Protein AF-A0A0B8NZ67-F1 (afdb_monomer)

Sequence (72 aa):
MAFGRLHIAPYLSELLEQYPLIKVELHQTDNFVDPAAESIDLMIRIGVPQDSSLRMKRFGEQNYVMAAALII

Structure (mmCIF, N/CA/C/O backbone):
data_AF-A0A0B8NZ67-F1
#
_entry.id   AF-A0A0B8NZ67-F1
#
loop_
_atom_site.group_PDB
_atom_site.id
_atom_site.type_symbol
_atom_site.label_atom_id
_atom_site.label_alt_id
_atom_site.label_comp_id
_atom_site.label_asym_id
_atom_site.label_entity_id
_atom_site.label_seq_id
_atom_site.pdbx_PDB_ins_code
_atom_site.Cartn_x
_atom_site.Cartn_y
_atom_site.Cartn_z
_atom_site.occupancy
_atom_site.B_iso_or_equiv
_atom_site.auth_seq_id
_atom_site.auth_comp_id
_atom_site.auth_asym_id
_atom_site.auth_atom_id
_atom_site.pdbx_PDB_model_num
ATOM 1 N N . MET A 1 1 ? 10.892 -3.173 -4.042 1.00 61.59 1 MET A N 1
ATOM 2 C CA . MET A 1 1 ? 10.890 -2.226 -2.879 1.00 61.59 1 MET A CA 1
ATOM 3 C C . MET A 1 1 ? 10.639 -0.714 -3.141 1.00 61.59 1 MET A C 1
ATOM 5 O O . MET A 1 1 ? 10.667 0.049 -2.183 1.00 61.59 1 MET A O 1
ATOM 9 N N . ALA A 1 2 ? 10.365 -0.207 -4.356 1.00 85.19 2 ALA A N 1
ATOM 10 C CA . ALA A 1 2 ? 10.151 1.250 -4.554 1.00 85.19 2 ALA A CA 1
ATOM 11 C C . ALA A 1 2 ? 8.679 1.705 -4.457 1.00 85.19 2 ALA A C 1
ATOM 13 O O . ALA A 1 2 ? 8.397 2.819 -4.017 1.00 85.19 2 ALA A O 1
ATOM 14 N N . PHE A 1 3 ? 7.738 0.844 -4.854 1.00 88.94 3 PHE A N 1
ATOM 15 C CA . PHE A 1 3 ? 6.335 1.220 -5.046 1.00 88.94 3 PHE A CA 1
ATOM 16 C C . PHE A 1 3 ? 5.653 1.699 -3.758 1.00 88.94 3 PHE A C 1
ATOM 18 O O . PHE A 1 3 ? 5.054 2.770 -3.749 1.00 88.94 3 PHE A O 1
ATOM 25 N N . GLY A 1 4 ? 5.797 0.952 -2.656 1.00 90.44 4 GLY A N 1
ATOM 26 C CA . GLY A 1 4 ? 5.199 1.316 -1.368 1.00 90.44 4 GLY A CA 1
ATOM 27 C C . GLY A 1 4 ? 5.656 2.694 -0.887 1.00 90.44 4 GLY A C 1
ATOM 28 O O . GLY A 1 4 ? 4.838 3.528 -0.512 1.00 90.44 4 GLY A O 1
ATOM 29 N N . ARG A 1 5 ? 6.958 2.983 -0.985 1.00 90.81 5 ARG A N 1
ATOM 30 C CA . ARG A 1 5 ? 7.515 4.293 -0.620 1.00 90.81 5 ARG A CA 1
ATOM 31 C C . ARG A 1 5 ? 7.057 5.429 -1.543 1.00 90.81 5 ARG A C 1
ATOM 33 O O . ARG A 1 5 ? 6.788 6.513 -1.045 1.00 90.81 5 ARG A O 1
ATOM 40 N N . LEU A 1 6 ? 7.025 5.217 -2.860 1.00 92.31 6 LEU A N 1
ATOM 41 C CA . LEU A 1 6 ? 6.743 6.288 -3.828 1.00 92.31 6 LEU A CA 1
ATOM 42 C C . LEU A 1 6 ? 5.248 6.556 -4.028 1.00 92.31 6 LEU A C 1
ATOM 44 O O . LEU A 1 6 ? 4.881 7.684 -4.339 1.00 92.31 6 LEU A O 1
ATOM 48 N N . HIS A 1 7 ? 4.397 5.541 -3.863 1.00 91.12 7 HIS A N 1
ATOM 49 C CA . HIS A 1 7 ? 2.984 5.619 -4.240 1.00 91.12 7 HIS A CA 1
ATOM 50 C C . HIS A 1 7 ? 2.002 5.334 -3.103 1.00 91.12 7 HIS A C 1
ATOM 52 O O . HIS A 1 7 ? 0.837 5.678 -3.249 1.00 91.12 7 HIS A O 1
ATOM 58 N N . ILE A 1 8 ? 2.426 4.724 -1.989 1.00 93.06 8 ILE A N 1
ATOM 59 C CA . ILE A 1 8 ? 1.526 4.422 -0.860 1.00 93.06 8 ILE A CA 1
ATOM 60 C C . ILE A 1 8 ? 1.820 5.332 0.331 1.00 93.06 8 ILE A C 1
ATOM 62 O O . ILE A 1 8 ? 0.938 6.052 0.789 1.00 93.06 8 ILE A O 1
ATOM 66 N N . ALA A 1 9 ? 3.073 5.351 0.793 1.00 93.69 9 ALA A N 1
ATOM 67 C CA . ALA A 1 9 ? 3.503 6.116 1.960 1.00 93.69 9 ALA A CA 1
ATOM 68 C C . ALA A 1 9 ? 3.110 7.610 1.941 1.00 93.69 9 ALA A C 1
ATOM 70 O O . ALA A 1 9 ? 2.712 8.097 2.999 1.00 93.69 9 ALA A O 1
ATOM 71 N N . PRO A 1 10 ? 3.142 8.338 0.800 1.00 94.62 10 PRO A N 1
ATOM 72 C CA . PRO A 1 10 ? 2.763 9.754 0.773 1.00 94.62 10 PRO A CA 1
ATOM 73 C C . PRO A 1 10 ? 1.322 10.031 1.223 1.00 94.62 10 PRO A C 1
ATOM 75 O O . PRO A 1 10 ? 1.053 11.103 1.752 1.00 94.62 10 PRO A O 1
ATOM 78 N N . TYR A 1 11 ? 0.412 9.066 1.060 1.00 94.81 11 TYR A N 1
ATOM 79 C CA . TYR A 1 11 ? -1.001 9.205 1.427 1.00 94.81 11 TYR A CA 1
ATOM 80 C C . TYR A 1 11 ? -1.302 8.760 2.863 1.00 94.81 11 TYR A C 1
ATOM 82 O O . TYR A 1 11 ? -2.399 8.992 3.366 1.00 94.81 11 TYR A O 1
ATOM 90 N N . LEU A 1 12 ? -0.346 8.115 3.544 1.00 95.19 12 LEU A N 1
ATOM 91 C CA . LEU A 1 12 ? -0.571 7.619 4.902 1.00 95.19 12 LEU A CA 1
ATOM 92 C C . LEU A 1 12 ? -0.717 8.753 5.918 1.00 95.19 12 LEU A C 1
ATOM 94 O O . LEU A 1 12 ? -1.493 8.601 6.853 1.00 95.19 12 LEU A O 1
ATOM 98 N N . SER A 1 13 ? -0.020 9.882 5.734 1.00 93.88 13 S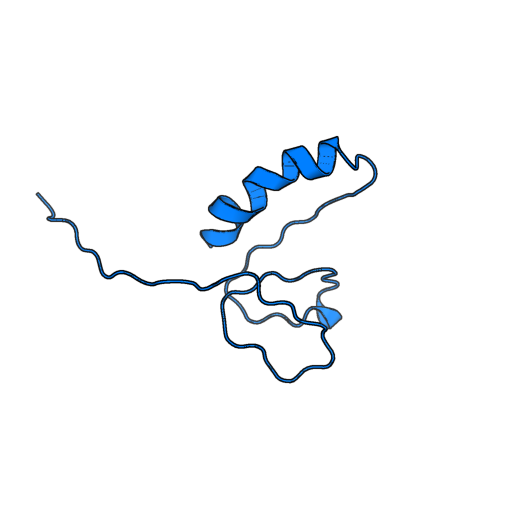ER A N 1
ATOM 99 C CA . SER A 1 13 ? -0.170 11.037 6.637 1.00 93.88 13 SER A CA 1
ATOM 100 C C . SER A 1 13 ? -1.604 11.556 6.615 1.00 93.88 13 SER A C 1
ATOM 102 O O . SER A 1 13 ? -2.253 11.608 7.654 1.00 93.88 13 SER A O 1
ATOM 104 N N . GLU A 1 14 ? -2.129 11.835 5.419 1.00 97.19 14 GLU A N 1
ATOM 105 C CA . GLU A 1 14 ? -3.498 12.326 5.230 1.00 97.19 14 GLU A CA 1
ATOM 106 C C . GLU A 1 14 ? -4.537 11.331 5.774 1.00 97.19 14 GLU A C 1
ATOM 108 O O . GLU A 1 14 ? -5.476 11.723 6.466 1.00 97.19 14 GLU A O 1
ATOM 113 N N . LEU A 1 15 ? -4.336 10.027 5.541 1.00 96.94 15 LEU A N 1
ATOM 114 C CA . LEU A 1 15 ? -5.212 8.983 6.074 1.00 96.94 15 LEU A CA 1
ATOM 115 C C . LEU A 1 15 ? -5.245 8.986 7.609 1.00 96.94 15 LEU A C 1
ATOM 117 O O . LEU A 1 15 ? -6.319 8.891 8.200 1.00 96.94 15 LEU A O 1
ATOM 121 N N . LEU A 1 16 ? -4.080 9.067 8.254 1.00 97.00 16 LEU A N 1
ATOM 122 C CA . LEU A 1 16 ? -3.969 9.032 9.713 1.00 97.00 16 LEU A CA 1
ATOM 123 C C . LEU A 1 16 ? -4.477 10.326 10.361 1.00 97.00 16 LEU A C 1
ATOM 125 O O . LEU A 1 16 ? -5.023 10.279 11.460 1.00 97.00 16 LEU A O 1
ATOM 129 N N . GLU A 1 17 ? -4.353 11.464 9.678 1.00 97.38 17 GLU A N 1
ATOM 130 C CA . GLU A 1 17 ? -4.956 12.732 10.100 1.00 97.38 17 GLU A CA 1
ATOM 131 C C . GLU A 1 17 ? -6.487 12.677 10.028 1.00 97.38 17 GLU A C 1
ATOM 133 O O . GLU A 1 17 ? -7.170 13.106 10.960 1.00 97.38 17 GLU A O 1
ATOM 138 N N . GLN A 1 18 ? -7.038 12.108 8.951 1.00 98.31 18 GLN A N 1
ATOM 139 C CA . GLN A 1 18 ? -8.483 11.973 8.774 1.00 98.31 18 GLN A CA 1
ATOM 140 C C . GLN A 1 18 ? -9.095 10.907 9.701 1.00 98.31 18 GLN A C 1
ATOM 142 O O . GLN A 1 18 ? -10.228 11.064 10.161 1.00 98.31 18 GLN A O 1
ATOM 147 N N . TYR A 1 19 ? -8.356 9.832 9.995 1.00 98.06 19 TYR A N 1
ATOM 148 C CA . TYR A 1 19 ? -8.816 8.695 10.796 1.00 98.06 19 TYR A CA 1
ATOM 149 C C . TYR A 1 19 ? -7.822 8.346 11.922 1.00 98.06 19 TYR A C 1
ATOM 151 O O . TYR A 1 19 ? -7.163 7.304 11.874 1.00 98.06 19 TYR A O 1
ATOM 159 N N . PRO A 1 20 ? -7.758 9.149 13.000 1.00 96.75 20 PRO A N 1
ATOM 160 C CA . PRO A 1 20 ? -6.716 9.048 14.031 1.00 96.75 20 PRO A CA 1
ATOM 161 C C . PRO A 1 20 ? -6.768 7.776 14.894 1.00 96.75 20 PRO A C 1
ATOM 163 O O . PRO A 1 20 ? -5.838 7.496 15.647 1.00 96.75 20 PRO A O 1
ATOM 166 N N . LEU A 1 21 ? -7.857 7.005 14.818 1.00 97.88 21 LEU A N 1
ATOM 167 C CA . LEU A 1 21 ? -7.989 5.724 15.520 1.00 97.88 21 LEU A CA 1
ATOM 168 C C . LEU A 1 21 ? -7.412 4.544 14.725 1.00 97.88 21 LEU A C 1
ATOM 170 O O . LEU A 1 21 ? -7.220 3.469 15.294 1.00 97.88 21 LEU A O 1
ATOM 174 N N . ILE A 1 22 ? -7.144 4.723 13.427 1.00 96.25 22 ILE A N 1
ATOM 175 C CA . ILE A 1 22 ? -6.517 3.693 12.602 1.00 96.25 22 ILE A CA 1
ATOM 176 C C . ILE A 1 22 ? -5.032 3.614 12.961 1.00 96.25 22 ILE A C 1
ATOM 178 O O . ILE A 1 22 ? -4.334 4.623 13.036 1.00 96.25 22 ILE A O 1
ATOM 182 N N . LYS A 1 23 ? -4.535 2.391 13.146 1.00 95.00 23 LYS A N 1
ATOM 183 C CA . LYS A 1 23 ? -3.103 2.094 13.221 1.00 95.00 23 LYS A CA 1
ATOM 184 C C . LYS A 1 23 ? -2.704 1.385 11.939 1.00 95.00 23 LYS A C 1
ATOM 186 O O . LYS A 1 23 ? -3.350 0.416 11.557 1.00 95.00 23 LYS A O 1
ATOM 191 N N . VAL A 1 24 ? -1.658 1.876 11.284 1.00 94.31 24 VAL A N 1
ATOM 192 C CA . VAL A 1 24 ? -1.141 1.286 10.048 1.00 94.31 24 VAL A CA 1
ATOM 193 C C . VAL A 1 24 ? 0.217 0.663 10.330 1.00 94.31 24 VAL A C 1
ATOM 195 O O . VAL A 1 24 ? 1.144 1.359 10.741 1.00 94.31 24 VAL A O 1
ATOM 198 N N . GLU A 1 25 ? 0.334 -0.632 10.060 1.00 93.69 25 GLU A N 1
ATOM 199 C CA . GLU A 1 25 ? 1.613 -1.325 9.942 1.00 93.69 25 GLU A CA 1
ATOM 200 C C . GLU A 1 25 ? 1.871 -1.601 8.458 1.00 93.69 25 GLU A C 1
ATOM 202 O O . GLU A 1 25 ? 1.068 -2.241 7.779 1.00 93.69 25 GLU A O 1
ATOM 207 N N . LEU A 1 26 ? 2.960 -1.047 7.920 1.00 92.12 26 LEU A N 1
ATOM 208 C CA . LEU A 1 26 ? 3.292 -1.168 6.503 1.00 92.12 26 LEU A CA 1
ATOM 209 C C . LEU A 1 26 ? 4.450 -2.146 6.307 1.00 92.12 26 LEU A C 1
ATOM 211 O O . LEU A 1 26 ? 5.608 -1.801 6.544 1.00 92.12 26 LEU A O 1
ATOM 215 N N . HIS A 1 27 ? 4.143 -3.320 5.761 1.00 90.88 27 HIS A N 1
ATOM 216 C CA . HIS A 1 27 ? 5.142 -4.280 5.297 1.00 90.88 27 HIS A CA 1
ATOM 217 C C . HIS A 1 27 ? 5.387 -4.115 3.796 1.00 90.88 27 HIS A C 1
ATOM 219 O O . HIS A 1 27 ? 4.452 -4.039 2.999 1.00 90.88 27 HIS A O 1
ATOM 225 N N . GLN A 1 28 ? 6.659 -4.066 3.393 1.00 91.25 28 GLN A N 1
ATOM 226 C CA . GLN A 1 28 ? 7.051 -4.042 1.985 1.00 91.25 28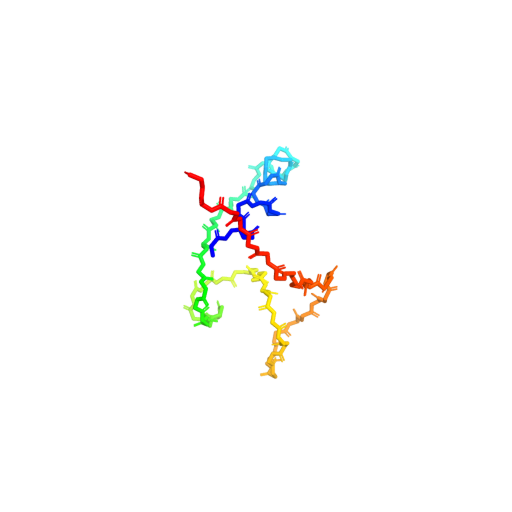 GLN A CA 1
ATOM 227 C C . GLN A 1 28 ? 7.910 -5.259 1.673 1.00 91.25 28 GLN A C 1
ATOM 229 O O . GLN A 1 28 ? 8.989 -5.435 2.234 1.00 91.25 28 GLN A O 1
ATOM 234 N N . THR A 1 29 ? 7.434 -6.082 0.748 1.00 88.88 29 THR A N 1
ATOM 235 C CA . THR A 1 29 ? 8.131 -7.276 0.284 1.00 88.88 29 THR A CA 1
ATOM 236 C C . THR A 1 29 ? 7.825 -7.501 -1.190 1.00 88.88 29 THR A C 1
ATOM 238 O O . THR A 1 29 ? 6.723 -7.206 -1.651 1.00 88.88 29 THR A O 1
ATOM 241 N N . ASP A 1 30 ? 8.813 -8.000 -1.929 1.00 87.44 30 ASP A N 1
ATOM 242 C CA . ASP A 1 30 ? 8.625 -8.440 -3.314 1.00 87.44 30 ASP A CA 1
ATOM 243 C C . ASP A 1 30 ? 8.246 -9.947 -3.364 1.00 87.44 30 ASP A C 1
ATOM 245 O O . ASP A 1 30 ? 7.957 -10.487 -4.432 1.00 87.44 30 ASP A O 1
ATOM 249 N N . ASN A 1 31 ? 8.199 -10.627 -2.206 1.00 86.31 31 ASN A N 1
ATOM 250 C CA . ASN A 1 31 ? 7.813 -12.034 -2.095 1.00 86.31 31 ASN A CA 1
ATOM 251 C C . ASN A 1 31 ? 6.302 -12.242 -2.271 1.00 86.31 31 ASN A C 1
ATOM 253 O O . ASN A 1 31 ? 5.478 -11.362 -2.015 1.00 86.31 31 ASN A O 1
ATOM 257 N N . PHE A 1 32 ? 5.931 -13.459 -2.670 1.00 82.06 32 PHE A N 1
ATOM 258 C CA . PHE A 1 32 ? 4.556 -13.932 -2.544 1.00 82.06 32 PHE A CA 1
ATOM 259 C C . PHE A 1 32 ? 4.284 -14.281 -1.083 1.00 82.06 32 PHE A C 1
ATOM 261 O O . PHE A 1 32 ? 4.924 -15.178 -0.545 1.00 82.06 32 PHE A O 1
ATOM 268 N N . VAL A 1 33 ? 3.339 -13.563 -0.481 1.00 83.62 33 VAL A N 1
ATOM 269 C CA . VAL A 1 33 ? 2.860 -13.791 0.884 1.00 83.62 33 VAL A CA 1
ATOM 270 C C . VAL A 1 33 ? 1.407 -14.247 0.842 1.00 83.62 33 VAL A C 1
ATOM 272 O O . VAL A 1 33 ? 0.649 -13.816 -0.034 1.00 83.62 33 VAL A O 1
A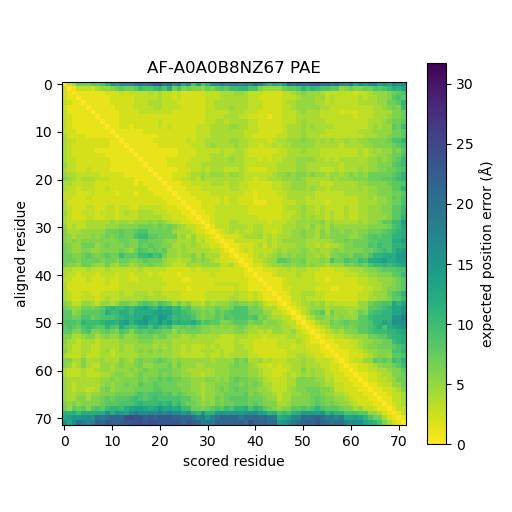TOM 275 N N . ASP A 1 34 ? 1.027 -15.125 1.765 1.00 83.75 34 ASP A N 1
ATOM 276 C CA . ASP A 1 34 ? -0.372 -15.482 1.990 1.00 83.75 34 ASP A CA 1
ATOM 277 C C . ASP A 1 34 ? -0.958 -14.498 3.015 1.00 83.75 34 ASP A C 1
ATOM 279 O O . ASP A 1 34 ? -0.589 -14.554 4.192 1.00 83.75 34 ASP A O 1
ATOM 283 N N . PRO A 1 35 ? -1.860 -13.585 2.604 1.00 82.75 35 PRO A N 1
ATOM 284 C CA . PRO A 1 35 ? -2.389 -12.577 3.512 1.00 82.75 35 PRO A CA 1
ATOM 285 C C . PRO A 1 35 ? -3.167 -13.180 4.683 1.00 82.75 35 PRO A C 1
ATOM 287 O O . PRO A 1 35 ? -3.172 -12.594 5.763 1.00 82.75 35 PRO A O 1
ATOM 290 N N . ALA A 1 36 ? -3.790 -14.350 4.499 1.00 82.69 36 ALA A N 1
ATOM 291 C CA . ALA A 1 36 ? -4.528 -15.012 5.568 1.00 82.69 36 ALA A CA 1
ATOM 292 C C . ALA A 1 36 ? -3.582 -15.581 6.635 1.00 82.69 36 ALA A C 1
ATOM 294 O O . ALA A 1 36 ? -3.881 -15.503 7.825 1.00 82.69 36 ALA A O 1
ATOM 295 N N . ALA A 1 37 ? -2.432 -16.117 6.220 1.00 85.81 37 ALA A N 1
ATOM 296 C CA . ALA A 1 37 ? -1.425 -16.645 7.136 1.00 85.81 37 ALA A CA 1
ATOM 297 C C . ALA A 1 37 ? -0.640 -15.533 7.856 1.00 85.81 37 ALA A C 1
ATOM 299 O O . ALA A 1 37 ? -0.262 -15.697 9.014 1.00 85.81 37 ALA A O 1
ATOM 300 N N . GLU A 1 38 ? -0.412 -14.398 7.189 1.00 83.25 38 GLU A N 1
ATOM 301 C CA . GLU A 1 38 ? 0.419 -13.295 7.697 1.00 83.25 38 GLU A CA 1
ATOM 302 C C . GLU A 1 38 ? -0.373 -12.186 8.410 1.00 83.25 38 GLU A C 1
ATOM 304 O O . GLU A 1 38 ? 0.195 -11.157 8.759 1.00 83.25 38 GLU A O 1
ATOM 309 N N . SER A 1 39 ? -1.670 -12.394 8.676 1.00 87.88 39 SER A N 1
ATOM 310 C CA . SER A 1 39 ? -2.546 -11.397 9.322 1.00 87.88 39 SER A CA 1
ATOM 311 C C . SER A 1 39 ? -2.578 -10.052 8.576 1.00 87.88 39 SER A C 1
ATOM 313 O O . SER A 1 39 ? -2.581 -8.986 9.187 1.00 87.88 39 SER A O 1
ATOM 315 N N . ILE A 1 40 ? -2.587 -10.101 7.240 1.00 92.00 40 ILE A N 1
ATOM 316 C CA . ILE A 1 40 ? -2.619 -8.914 6.381 1.00 92.00 40 ILE A CA 1
ATOM 317 C C . ILE A 1 40 ? -4.071 -8.582 6.030 1.00 92.00 40 ILE A C 1
ATOM 319 O O . ILE A 1 40 ? -4.717 -9.305 5.270 1.00 92.00 40 ILE A O 1
ATOM 323 N N . ASP A 1 41 ? -4.554 -7.433 6.505 1.00 91.88 41 ASP A N 1
ATOM 324 C CA . ASP A 1 41 ? -5.911 -6.950 6.204 1.00 91.88 41 ASP A CA 1
ATOM 325 C C . ASP A 1 41 ? -6.061 -6.431 4.762 1.00 91.88 41 ASP A C 1
ATOM 327 O O . ASP A 1 41 ? -7.123 -6.546 4.145 1.00 91.88 41 ASP A O 1
ATOM 331 N N . LEU A 1 42 ? -4.996 -5.835 4.211 1.00 91.50 42 LEU A N 1
ATOM 332 C CA . LEU A 1 42 ? -4.983 -5.229 2.880 1.00 91.50 42 LEU A CA 1
ATOM 333 C C . LEU A 1 42 ? -3.643 -5.470 2.183 1.00 91.50 42 LEU A C 1
ATOM 335 O O . LEU A 1 42 ? -2.590 -5.074 2.676 1.00 91.50 42 LEU A O 1
ATOM 339 N N . MET A 1 43 ? -3.698 -6.043 0.980 1.00 91.25 43 MET A N 1
ATOM 340 C CA . MET A 1 43 ? -2.532 -6.212 0.117 1.00 91.25 43 MET A CA 1
ATOM 341 C C . MET A 1 43 ? -2.657 -5.357 -1.141 1.00 91.25 43 MET A C 1
ATOM 343 O O . MET A 1 43 ? -3.643 -5.441 -1.875 1.00 91.25 43 MET A O 1
ATOM 347 N N . ILE A 1 44 ? -1.610 -4.584 -1.429 1.00 91.31 44 ILE A N 1
ATOM 348 C CA . ILE A 1 44 ? -1.446 -3.892 -2.707 1.00 91.31 44 ILE A CA 1
ATOM 349 C C . ILE A 1 44 ? -0.327 -4.586 -3.470 1.00 91.31 44 ILE A C 1
ATOM 351 O O . ILE A 1 44 ? 0.809 -4.651 -3.006 1.00 91.31 44 ILE A O 1
ATOM 355 N N . ARG A 1 45 ? -0.659 -5.108 -4.650 1.00 88.38 45 ARG A N 1
ATOM 356 C CA . ARG A 1 45 ? 0.251 -5.912 -5.463 1.00 88.38 45 ARG A CA 1
ATOM 357 C C . ARG A 1 45 ? 0.268 -5.446 -6.910 1.00 88.38 45 ARG A C 1
ATOM 359 O O . ARG A 1 45 ? -0.771 -5.160 -7.499 1.00 88.38 45 ARG A O 1
ATOM 366 N N . ILE A 1 46 ? 1.463 -5.477 -7.491 1.00 90.19 46 ILE A N 1
ATOM 367 C CA . ILE A 1 46 ? 1.671 -5.445 -8.936 1.00 90.19 46 ILE A CA 1
ATOM 368 C C . ILE A 1 46 ? 1.782 -6.889 -9.420 1.00 90.19 46 ILE A C 1
ATOM 370 O O . ILE A 1 46 ? 2.630 -7.642 -8.945 1.00 90.19 46 ILE A O 1
ATOM 374 N N . GLY A 1 47 ? 0.925 -7.283 -10.353 1.00 85.25 47 GLY A N 1
ATOM 375 C CA . GLY A 1 47 ? 0.933 -8.626 -10.917 1.00 85.25 47 GLY A CA 1
ATOM 376 C C . GLY A 1 47 ? -0.450 -9.069 -1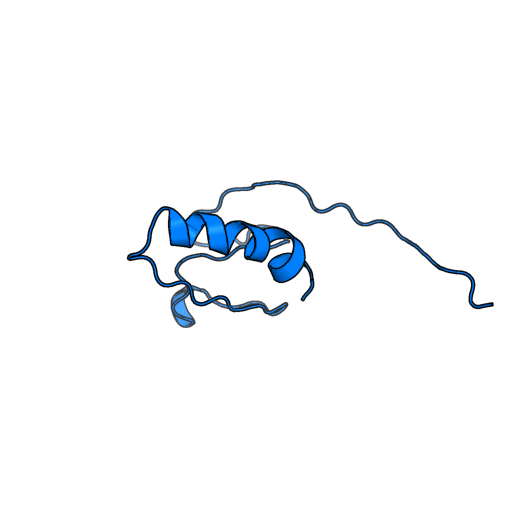1.360 1.00 85.25 47 GLY A C 1
ATOM 377 O O . GLY A 1 47 ? -1.430 -8.331 -11.247 1.00 85.25 47 GLY A O 1
ATOM 378 N N . VAL A 1 48 ? -0.514 -10.289 -11.879 1.00 80.31 48 VAL A N 1
ATOM 379 C CA . VAL A 1 48 ? -1.775 -10.894 -12.302 1.00 80.31 48 VAL A CA 1
ATOM 380 C C . VAL A 1 48 ? -2.511 -11.425 -11.064 1.00 80.31 48 VAL A C 1
ATOM 382 O O . VAL A 1 48 ? -1.878 -12.086 -10.234 1.00 80.31 48 VAL A O 1
ATOM 385 N N . PRO A 1 49 ? -3.820 -11.144 -10.919 1.00 78.25 49 PRO A N 1
ATOM 386 C CA . PRO A 1 49 ? -4.668 -11.784 -9.919 1.00 78.25 49 PRO A CA 1
ATOM 387 C C . PRO A 1 49 ? -4.510 -13.305 -9.948 1.00 78.25 49 PRO A C 1
ATOM 389 O O . PRO A 1 49 ? -4.583 -13.913 -11.014 1.00 78.25 49 PRO A O 1
ATOM 392 N N . GLN A 1 50 ? -4.303 -13.916 -8.785 1.00 76.19 50 GLN A N 1
ATOM 393 C CA . GLN A 1 50 ? -4.382 -15.369 -8.652 1.00 76.19 50 GLN A CA 1
ATOM 394 C C . GLN A 1 50 ? -5.813 -15.780 -8.321 1.00 76.19 50 GLN A C 1
ATOM 396 O O . GLN A 1 50 ? -6.541 -15.026 -7.666 1.00 76.19 50 GLN A O 1
ATOM 401 N N . ASP A 1 51 ? -6.195 -16.978 -8.757 1.00 76.94 51 ASP A N 1
ATOM 402 C CA . ASP A 1 51 ? -7.467 -17.569 -8.358 1.00 76.94 51 ASP A CA 1
ATOM 403 C C . ASP A 1 51 ? -7.453 -17.795 -6.841 1.00 76.94 51 ASP A C 1
ATOM 405 O O . ASP A 1 51 ? -6.602 -18.504 -6.303 1.00 76.94 51 ASP A O 1
ATOM 409 N N . SER A 1 52 ? -8.323 -17.079 -6.137 1.00 81.19 52 SER A N 1
ATOM 410 C CA . SER A 1 52 ? -8.404 -17.088 -4.680 1.00 81.19 52 SER A CA 1
ATOM 411 C C . SER A 1 52 ? -9.774 -16.589 -4.239 1.00 81.19 52 SER A C 1
ATOM 413 O O . SER A 1 52 ? -10.480 -15.910 -4.985 1.00 81.19 52 SER A O 1
ATOM 415 N N . SER A 1 53 ? -10.133 -16.853 -2.985 1.00 85.19 53 SER A N 1
ATOM 416 C CA . SER A 1 53 ? -11.342 -16.296 -2.370 1.00 85.19 53 SER A CA 1
ATOM 417 C C . SER A 1 53 ? -11.232 -14.799 -2.043 1.00 85.19 53 SER A C 1
ATOM 419 O O . SER A 1 53 ? -12.173 -14.220 -1.497 1.00 85.19 53 SER A O 1
ATOM 421 N N . LEU A 1 54 ? -10.093 -14.159 -2.333 1.00 86.31 54 LEU A N 1
ATOM 422 C CA . LEU A 1 54 ? -9.864 -12.753 -2.024 1.00 86.31 54 LEU A CA 1
ATOM 423 C C . LEU A 1 54 ? -10.645 -11.853 -2.980 1.00 86.31 54 LEU A C 1
ATOM 425 O O . LEU A 1 54 ? -10.657 -12.038 -4.198 1.00 86.31 54 LEU A O 1
ATOM 429 N N . ARG A 1 55 ? -11.255 -10.801 -2.430 1.00 89.06 55 ARG A N 1
ATOM 430 C CA . ARG A 1 55 ? -11.870 -9.754 -3.248 1.00 89.06 55 ARG A CA 1
ATOM 431 C C . ARG A 1 55 ? -10.781 -8.835 -3.781 1.00 89.06 55 ARG A C 1
ATOM 433 O O . ARG A 1 55 ? -10.145 -8.118 -3.015 1.00 89.06 55 ARG A O 1
ATOM 440 N N . MET A 1 56 ? -10.604 -8.825 -5.098 1.00 90.25 56 MET A N 1
ATOM 441 C CA . MET A 1 56 ? -9.601 -7.991 -5.758 1.00 90.25 56 MET A CA 1
ATOM 442 C C . MET A 1 56 ? -10.245 -6.826 -6.505 1.00 90.25 56 MET A C 1
ATOM 444 O O . MET A 1 56 ? -11.290 -6.968 -7.140 1.00 90.25 56 MET A O 1
ATOM 448 N N . LYS A 1 57 ? -9.588 -5.665 -6.459 1.00 90.38 57 LYS A N 1
ATOM 449 C CA . LYS A 1 57 ? -9.933 -4.493 -7.266 1.00 90.38 57 LYS A CA 1
ATOM 450 C C . LYS A 1 57 ? -8.689 -4.010 -7.996 1.00 90.38 57 LYS A C 1
ATOM 452 O O . LYS A 1 57 ? -7.652 -3.782 -7.381 1.00 90.38 57 LYS A O 1
ATOM 457 N N . ARG A 1 58 ? -8.801 -3.835 -9.312 1.00 90.44 58 ARG A N 1
ATOM 458 C CA . ARG A 1 58 ? -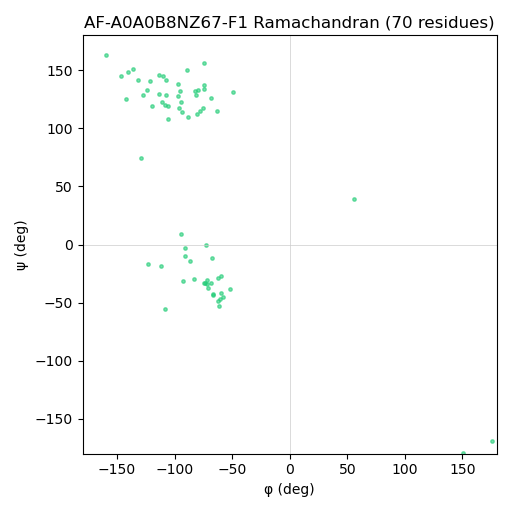7.739 -3.247 -10.130 1.00 90.44 58 ARG A CA 1
ATOM 459 C C . ARG A 1 58 ? -7.792 -1.722 -10.040 1.00 90.44 58 ARG A C 1
ATOM 461 O O . ARG A 1 58 ? -8.861 -1.142 -10.216 1.00 90.44 58 ARG A O 1
ATOM 468 N N . PHE A 1 59 ? -6.640 -1.094 -9.808 1.00 89.62 59 PHE A N 1
ATOM 469 C CA . PHE A 1 59 ? -6.507 0.366 -9.700 1.00 89.62 59 PHE A CA 1
ATOM 470 C C . PHE A 1 59 ? -5.729 1.004 -10.858 1.00 89.62 59 PHE A C 1
ATOM 472 O O . PHE A 1 59 ? -5.860 2.201 -11.084 1.00 89.62 59 PHE A O 1
ATOM 479 N N . GLY A 1 60 ? -4.947 0.225 -11.609 1.00 90.81 60 GLY A N 1
ATOM 480 C CA . GLY A 1 60 ? -4.154 0.746 -12.717 1.00 90.81 60 GLY A CA 1
ATOM 481 C C . GLY A 1 60 ? -3.263 -0.305 -13.369 1.00 90.81 60 GLY A C 1
ATOM 482 O O . GLY A 1 60 ? -3.397 -1.504 -13.111 1.00 90.81 60 GLY A O 1
ATOM 483 N N . GLU A 1 61 ? -2.363 0.179 -14.219 1.00 90.38 61 GLU A N 1
ATOM 484 C CA . GLU A 1 61 ? -1.378 -0.600 -14.969 1.00 90.38 61 GLU A CA 1
ATOM 485 C C . GLU A 1 61 ? 0.029 -0.121 -14.640 1.00 90.38 61 GLU A C 1
ATOM 487 O O . GLU A 1 61 ? 0.267 1.080 -14.515 1.00 90.38 61 GLU A O 1
ATOM 492 N N . GLN A 1 62 ? 0.965 -1.062 -14.523 1.00 87.75 62 GLN A N 1
ATOM 493 C CA . GLN A 1 62 ? 2.379 -0.739 -14.408 1.00 87.75 62 GLN A CA 1
ATOM 494 C C . GLN A 1 62 ? 3.033 -0.818 -15.785 1.00 87.75 62 GLN A C 1
ATOM 496 O O . GLN A 1 62 ? 3.103 -1.890 -16.383 1.00 87.75 62 GLN A O 1
ATOM 501 N N . ASN A 1 63 ? 3.540 0.320 -16.255 1.00 89.75 63 ASN A N 1
ATOM 502 C CA . ASN A 1 63 ? 4.269 0.421 -17.512 1.0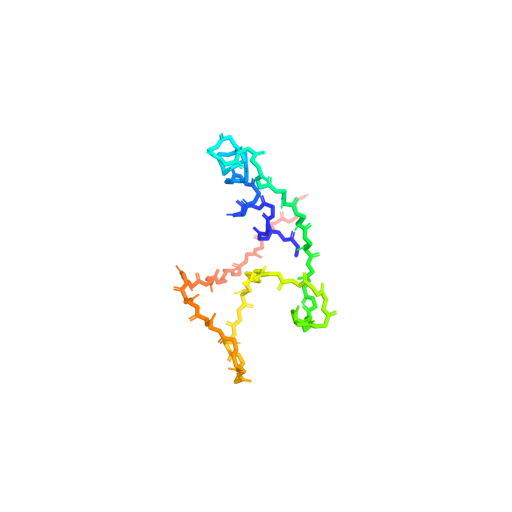0 89.75 63 ASN A CA 1
ATOM 503 C C . ASN A 1 63 ? 5.772 0.379 -17.241 1.00 89.75 63 ASN A C 1
ATOM 505 O O . ASN A 1 63 ? 6.286 1.154 -16.435 1.00 89.75 63 ASN A O 1
ATOM 509 N N . TYR A 1 64 ? 6.472 -0.517 -17.929 1.00 88.88 64 TYR A N 1
ATOM 510 C CA . TYR A 1 64 ? 7.924 -0.619 -17.856 1.00 88.88 64 TYR A CA 1
ATOM 511 C C . TYR A 1 64 ? 8.560 0.137 -19.020 1.00 88.88 64 TYR A C 1
ATOM 513 O O . TYR A 1 64 ? 8.110 0.028 -20.159 1.00 88.88 64 TYR A O 1
ATOM 521 N N . VAL A 1 65 ? 9.634 0.870 -18.733 1.00 93.44 65 VAL A N 1
ATOM 522 C CA . VAL A 1 65 ? 10.468 1.533 -19.740 1.00 93.44 65 VAL A CA 1
ATOM 523 C C . VAL A 1 65 ? 11.901 1.058 -19.552 1.00 93.44 65 VAL A C 1
ATOM 525 O O . VAL A 1 65 ? 12.402 1.023 -18.428 1.00 93.44 65 VAL A O 1
ATOM 528 N N . MET A 1 66 ? 12.562 0.682 -20.646 1.00 95.44 66 MET A N 1
ATOM 529 C CA . MET A 1 66 ? 13.995 0.398 -20.623 1.00 95.44 66 MET A CA 1
ATOM 530 C C . MET A 1 66 ? 14.768 1.709 -20.703 1.00 95.44 66 MET A C 1
ATOM 532 O O . MET A 1 66 ? 14.524 2.527 -21.588 1.00 95.44 66 MET A O 1
ATOM 536 N N . ALA A 1 67 ? 15.706 1.897 -19.785 1.00 93.44 67 ALA A N 1
ATOM 537 C CA . ALA A 1 67 ? 16.559 3.071 -19.737 1.00 93.44 67 ALA A CA 1
ATOM 538 C C . ALA A 1 67 ? 18.007 2.655 -19.473 1.00 93.44 67 ALA A C 1
ATOM 540 O O . ALA A 1 67 ? 18.270 1.647 -18.818 1.00 93.44 67 ALA A O 1
ATOM 541 N N . ALA A 1 68 ? 18.937 3.459 -19.972 1.00 95.06 68 ALA A N 1
ATOM 542 C CA . ALA A 1 68 ? 20.356 3.371 -19.673 1.00 95.06 68 ALA A CA 1
ATOM 543 C C . ALA A 1 68 ? 20.900 4.795 -19.538 1.00 95.06 68 ALA A C 1
ATOM 545 O O . ALA A 1 68 ? 20.415 5.711 -20.204 1.00 95.06 68 ALA A O 1
ATOM 546 N N . ALA A 1 69 ? 21.900 4.980 -18.684 1.00 92.94 69 ALA A N 1
ATOM 547 C CA . ALA A 1 69 ? 22.651 6.224 -18.602 1.00 92.94 69 ALA A CA 1
ATOM 548 C C . ALA A 1 69 ? 24.060 5.986 -19.144 1.00 92.94 69 ALA A C 1
ATOM 550 O O . ALA A 1 69 ? 2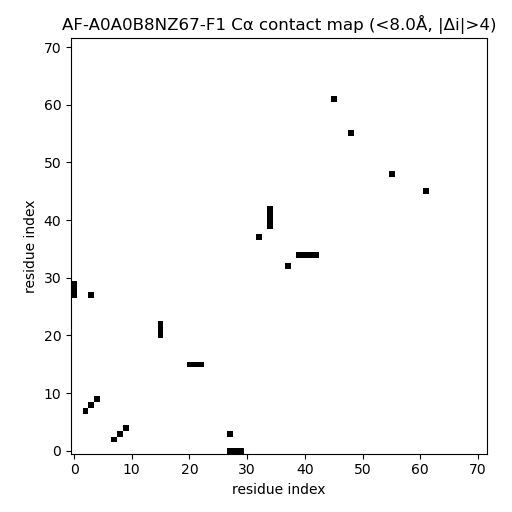4.623 4.904 -18.966 1.00 92.94 69 ALA A O 1
ATOM 551 N N . LEU A 1 70 ? 24.623 6.996 -19.803 1.00 91.50 70 LEU A N 1
ATOM 552 C CA . LEU A 1 70 ? 26.031 6.970 -20.166 1.00 91.50 70 LEU A CA 1
ATOM 553 C C . LEU A 1 70 ? 26.849 7.083 -18.875 1.00 91.50 70 LEU A C 1
ATOM 555 O O . LEU A 1 70 ? 26.634 8.007 -18.091 1.00 91.50 70 LEU A O 1
ATOM 559 N N . ILE A 1 71 ? 27.765 6.148 -18.649 1.00 87.00 71 ILE A N 1
ATOM 560 C CA . ILE A 1 71 ? 28.781 6.305 -17.609 1.00 87.00 71 ILE A CA 1
ATOM 561 C C . ILE A 1 71 ? 29.861 7.196 -18.231 1.00 87.00 71 ILE A C 1
ATOM 563 O O . ILE A 1 71 ? 30.481 6.787 -19.213 1.00 87.00 71 ILE A O 1
ATOM 567 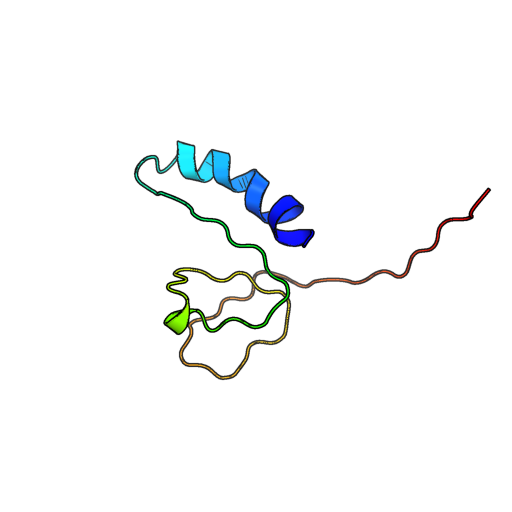N N . ILE A 1 72 ? 29.999 8.425 -17.722 1.00 73.88 72 ILE A N 1
ATOM 568 C CA . ILE A 1 72 ? 31.049 9.386 -18.100 1.00 73.88 72 ILE A CA 1
ATOM 569 C C . ILE A 1 72 ? 32.187 9.307 -17.088 1.00 73.88 72 ILE A C 1
ATOM 571 O O . ILE A 1 72 ? 31.865 9.192 -15.883 1.00 73.88 72 ILE A O 1
#

Foldseek 3Di:
DVCCVPPPVVCVVVVCVVPVVDDDDDDDDPDDDDCVVVVNPDDDDDDDDDPDPDDDDDDDHDDDDDDDDDDD

pLDDT: mean 89.43, std 6.37, range [61.59, 98.31]

Radius of gyration: 15.84 Å; Cα contacts (8 Å, |Δi|>4): 17; chains: 1; bounding box: 43×30×36 Å

Organism: NCBI:txid1481914

InterPro domains:
  IPR005119 LysR, substrate-binding [PF03466] (2-69)
  IPR058163 LysR-type transcriptional regulator, proteobacterial-type [PTHR30537] (2-68)

Mean predicted aligned error: 4.99 Å

Secondary structure (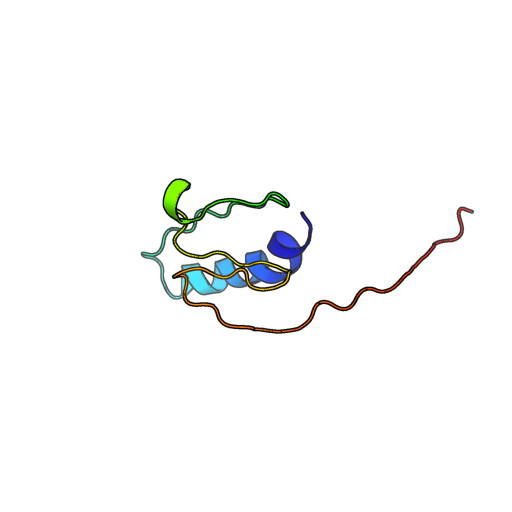DSSP, 8-state):
--HIIIIIHHHHHHHHHH-TT--------SS---TTTTT-S-----SPPPSSSS-------PPP--------

Solvent-accessible surface area (backbone atoms only — not comparable to full-atom values): 5498 Å² total; per-residue (Å²): 126,60,60,57,66,74,74,45,53,76,53,48,60,61,50,39,70,77,39,71,85,64,80,87,85,86,84,86,74,88,68,93,75,58,43,83,83,68,75,49,92,76,85,89,80,91,77,80,86,72,97,63,94,69,92,81,81,90,89,81,82,89,84,88,78,92,83,86,77,86,87,127